Protein AF-A0A0X3P5T2-F1 (afdb_monomer_lite)

Sequence (132 aa):
MQNSRGKQSLQIEALWKSNVQKITLDGREIIEKPCTAADNFQRVVNSIDFSKFGSDSVEQEPRVLPESSTKLGDEMWSLLRDNVRNSLTEICALVDLLAVVKETKYLSIFRVDPKTPETPILTFLAGKKMVF

pLDDT: mean 72.62, std 17.58, range [36.12, 97.88]

Secondary structure (DSSP, 8-state):
------------PPPP-PPEEEE-TTSPEEEPPPPPHHHHHHHHHHH--GGGGS------------S-SS---HHHHHHHHHHHHHHHHHHHHHHHHHHHHHH-SS-------TTS----THHHHT------

Structure (mmCIF, N/CA/C/O backbone):
data_AF-A0A0X3P5T2-F1
#
_entry.id   AF-A0A0X3P5T2-F1
#
loop_
_atom_site.group_PDB
_atom_site.id
_atom_site.type_symbol
_atom_site.label_atom_id
_atom_site.label_alt_id
_atom_site.label_comp_id
_atom_site.label_asym_id
_atom_site.label_entity_id
_atom_site.label_seq_id
_atom_site.pdbx_PDB_ins_code
_atom_site.Cartn_x
_atom_site.Cartn_y
_atom_site.Cartn_z
_atom_site.occupancy
_atom_site.B_iso_or_equiv
_atom_site.auth_seq_id
_atom_site.auth_comp_id
_atom_site.auth_asym_id
_atom_site.auth_atom_id
_atom_site.pdbx_PDB_model_num
ATOM 1 N N . MET A 1 1 ? -32.339 43.174 -3.792 1.00 39.00 1 MET A N 1
ATOM 2 C CA . MET A 1 1 ? -32.015 42.226 -4.881 1.00 39.00 1 MET A CA 1
ATOM 3 C C . MET A 1 1 ? -30.545 41.850 -4.749 1.00 39.00 1 MET A C 1
ATOM 5 O O . MET A 1 1 ? -29.686 42.649 -5.095 1.00 39.00 1 MET A O 1
ATOM 9 N N . GLN A 1 2 ? -30.248 40.713 -4.112 1.00 44.41 2 GLN A N 1
ATOM 10 C CA . GLN A 1 2 ? -28.874 40.240 -3.912 1.00 44.41 2 GLN A CA 1
ATOM 11 C C . GLN A 1 2 ? -28.392 39.561 -5.195 1.00 44.41 2 GLN A C 1
ATOM 13 O O . GLN A 1 2 ? -28.999 38.600 -5.656 1.00 44.41 2 GLN A O 1
ATOM 18 N N . ASN A 1 3 ? -27.324 40.093 -5.784 1.00 46.34 3 ASN A N 1
ATOM 19 C CA . ASN A 1 3 ? -26.721 39.546 -6.990 1.00 46.34 3 ASN A CA 1
ATOM 20 C C . ASN A 1 3 ? -25.788 38.389 -6.591 1.00 46.34 3 ASN A C 1
ATOM 22 O O . ASN A 1 3 ? -24.681 38.611 -6.092 1.00 46.34 3 ASN A O 1
ATOM 26 N N . SER A 1 4 ? -26.257 37.151 -6.747 1.00 53.66 4 SER A N 1
ATOM 27 C CA . SER A 1 4 ? -25.473 35.939 -6.514 1.00 53.66 4 SER A CA 1
ATOM 28 C C . SER A 1 4 ? -24.454 35.762 -7.641 1.00 53.66 4 SER A C 1
ATOM 30 O O . SER A 1 4 ? -24.731 35.117 -8.652 1.00 53.66 4 SER A O 1
ATOM 32 N N . ARG A 1 5 ? -23.257 36.336 -7.479 1.00 60.44 5 ARG A N 1
ATOM 33 C CA . ARG A 1 5 ? -22.108 36.010 -8.334 1.00 60.44 5 ARG A CA 1
ATOM 34 C C . ARG A 1 5 ? -21.697 34.562 -8.066 1.00 60.44 5 ARG A C 1
ATOM 36 O O . ARG A 1 5 ? -20.962 34.282 -7.120 1.00 60.44 5 ARG A O 1
ATOM 43 N N . GLY A 1 6 ? -22.229 33.645 -8.872 1.00 58.81 6 GLY A N 1
ATOM 44 C CA . GLY A 1 6 ? -21.813 32.248 -8.903 1.00 58.81 6 GLY A CA 1
ATOM 45 C C . GLY A 1 6 ? -20.313 32.163 -9.177 1.00 58.81 6 GLY A C 1
ATOM 46 O O . GLY A 1 6 ? -19.802 32.809 -10.090 1.00 58.81 6 GLY A O 1
ATOM 47 N N . LYS A 1 7 ? -19.596 31.402 -8.349 1.00 64.81 7 LYS A N 1
ATOM 48 C CA . LYS A 1 7 ? -18.173 31.121 -8.548 1.00 64.81 7 LYS A CA 1
ATOM 49 C C . LYS A 1 7 ? -18.040 30.250 -9.799 1.00 64.81 7 LYS A C 1
ATOM 51 O O . LYS A 1 7 ? -18.439 29.091 -9.772 1.00 64.81 7 LYS A O 1
ATOM 56 N N . GLN A 1 8 ? -17.524 30.809 -10.889 1.00 68.06 8 GLN A N 1
ATOM 57 C CA . GLN A 1 8 ? -17.194 30.043 -12.089 1.00 68.06 8 GLN A CA 1
ATOM 58 C C . GLN A 1 8 ? -15.883 29.291 -11.839 1.00 68.06 8 GLN A C 1
ATOM 60 O O . GLN A 1 8 ? -14.857 29.904 -11.548 1.00 68.06 8 GLN A O 1
ATOM 65 N N . SER A 1 9 ? -15.920 27.961 -11.905 1.00 67.69 9 SER A N 1
ATOM 66 C CA . SER A 1 9 ? -14.720 27.128 -11.849 1.00 67.69 9 SER A CA 1
ATOM 67 C C . SER A 1 9 ? -14.003 27.190 -13.196 1.00 67.69 9 SER A C 1
ATOM 69 O O . SER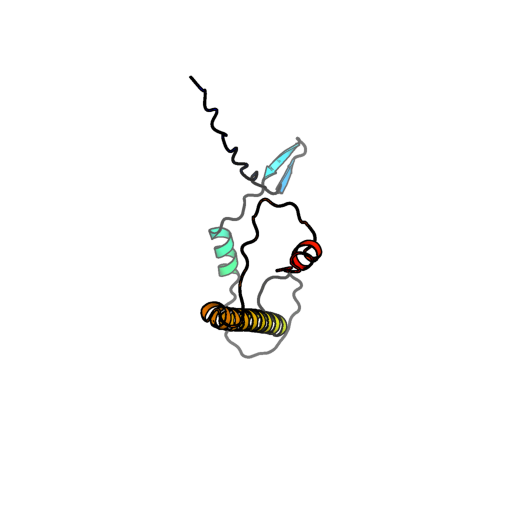 A 1 9 ? -14.537 26.717 -14.199 1.00 67.69 9 SER A O 1
ATOM 71 N N . LEU A 1 10 ? -12.801 27.762 -13.220 1.00 64.31 10 LEU A N 1
ATOM 72 C CA . LEU A 1 10 ? -11.908 27.696 -14.373 1.00 64.31 10 LEU A CA 1
ATOM 73 C C . LEU A 1 10 ? -11.322 26.283 -14.446 1.00 64.31 10 LEU A C 1
ATOM 75 O O . LEU A 1 10 ? -10.586 25.867 -13.552 1.00 64.31 10 LEU A O 1
ATOM 79 N N . GLN A 1 11 ? -11.677 25.534 -15.488 1.00 64.88 11 GLN A N 1
ATOM 80 C CA . GLN A 1 11 ? -11.040 24.254 -15.776 1.00 64.88 11 GLN A CA 1
ATOM 81 C C . GLN A 1 11 ? -9.659 24.532 -16.370 1.00 64.88 11 GLN A C 1
ATOM 83 O O . GLN A 1 11 ? -9.547 25.090 -17.457 1.00 64.88 11 GLN A O 1
ATOM 88 N N . ILE A 1 12 ? -8.607 24.180 -15.633 1.00 66.75 12 ILE A N 1
ATOM 89 C CA . ILE A 1 12 ? -7.240 24.201 -16.152 1.00 66.75 12 ILE A CA 1
ATOM 90 C C . ILE A 1 12 ? -7.062 22.894 -16.922 1.00 66.75 12 ILE A C 1
ATOM 92 O O . ILE A 1 12 ? -6.801 21.848 -16.330 1.00 66.75 12 ILE A O 1
ATOM 96 N N . GLU A 1 13 ? -7.264 22.935 -18.235 1.00 66.56 13 GLU A N 1
ATOM 97 C CA . GLU A 1 13 ? -6.838 21.841 -19.101 1.00 66.56 13 GLU A CA 1
ATOM 98 C C . GLU A 1 13 ? -5.305 21.808 -19.147 1.00 66.56 13 GLU A C 1
ATOM 100 O O . GLU A 1 13 ? -4.636 22.838 -19.260 1.00 66.56 13 GLU A O 1
ATOM 105 N N . ALA A 1 14 ? -4.723 20.621 -18.983 1.00 63.47 14 ALA A N 1
ATOM 106 C CA . ALA A 1 14 ? -3.286 20.462 -19.121 1.00 63.47 14 ALA A CA 1
ATOM 107 C C . ALA A 1 14 ? -2.903 20.734 -20.582 1.00 63.47 14 ALA A C 1
ATOM 109 O O . ALA A 1 14 ? -3.413 20.078 -21.490 1.00 63.47 14 ALA A O 1
ATOM 110 N N . LEU A 1 15 ? -1.994 21.687 -20.805 1.00 61.72 15 LEU A N 1
ATOM 111 C CA . LEU A 1 15 ? -1.436 21.963 -22.128 1.00 61.72 15 LEU A CA 1
ATOM 112 C C . LEU A 1 15 ? -0.869 20.667 -22.725 1.00 61.72 15 LEU A C 1
ATOM 114 O O . LEU A 1 15 ? -0.068 19.978 -22.085 1.00 61.72 15 LEU A O 1
ATOM 118 N N . TRP A 1 16 ? -1.296 20.335 -23.945 1.00 57.88 16 TRP A N 1
ATOM 119 C CA . TRP A 1 16 ? -0.797 19.181 -24.686 1.00 57.88 16 TRP A CA 1
ATOM 120 C C . TRP A 1 16 ? 0.728 19.308 -24.860 1.00 57.88 16 TRP A C 1
ATOM 122 O O . TRP A 1 16 ? 1.230 20.272 -25.435 1.00 57.88 16 TRP A O 1
ATOM 132 N N . LYS A 1 17 ? 1.493 18.365 -24.299 1.00 67.44 17 LYS A N 1
ATOM 133 C CA . LYS A 1 17 ? 2.958 18.354 -24.413 1.00 67.44 17 LYS A CA 1
ATOM 134 C C . LYS A 1 17 ? 3.347 17.544 -25.642 1.00 67.44 17 LYS A C 1
ATOM 136 O O . LYS A 1 17 ? 3.311 16.317 -25.597 1.00 67.44 17 LYS A O 1
ATOM 141 N N . SER A 1 18 ? 3.713 18.215 -26.726 1.00 70.62 18 SER A N 1
ATOM 142 C CA . SER A 1 18 ? 4.318 17.567 -27.890 1.00 70.62 18 SER A CA 1
ATOM 143 C C . SER A 1 18 ? 5.834 17.662 -27.860 1.00 70.62 18 SER A C 1
ATOM 145 O O . SER A 1 18 ? 6.378 18.698 -27.485 1.00 70.62 18 SER A O 1
ATOM 147 N N . ASN A 1 19 ? 6.513 16.595 -28.278 1.00 76.44 19 ASN A N 1
ATOM 148 C CA . ASN A 1 19 ? 7.966 16.587 -28.390 1.00 76.44 19 ASN A CA 1
ATOM 149 C C . ASN A 1 19 ? 8.396 17.225 -29.722 1.00 76.44 19 ASN A C 1
ATOM 151 O O . ASN A 1 19 ? 7.758 17.005 -30.756 1.00 76.44 19 ASN A O 1
ATOM 155 N N . VAL A 1 20 ? 9.448 18.044 -29.705 1.00 80.19 20 VAL A N 1
ATOM 156 C CA . VAL A 1 20 ? 9.965 18.701 -30.914 1.00 80.19 20 VAL A CA 1
ATOM 157 C C . VAL A 1 20 ? 10.951 17.752 -31.583 1.00 80.19 20 VAL A C 1
ATOM 159 O O . VAL A 1 20 ? 11.983 17.418 -31.008 1.00 80.19 20 VAL A O 1
ATOM 162 N N . GLN A 1 21 ? 10.650 17.326 -32.811 1.00 80.12 21 GLN A N 1
ATOM 163 C CA . GLN A 1 21 ? 11.504 16.406 -33.563 1.00 80.12 21 GLN A CA 1
ATOM 164 C C . GLN A 1 21 ? 12.732 17.119 -34.133 1.00 80.12 21 GLN A C 1
ATOM 166 O O . GLN A 1 21 ? 13.835 16.574 -34.144 1.00 80.12 21 GLN A O 1
ATOM 171 N N . LYS A 1 22 ? 12.538 18.333 -34.660 1.00 85.12 22 LYS A N 1
ATOM 172 C CA . LYS A 1 22 ? 13.612 19.119 -35.272 1.00 85.12 22 LYS A CA 1
ATOM 173 C C . LYS A 1 22 ? 13.288 20.606 -35.265 1.00 85.12 22 LYS A C 1
ATOM 175 O O . LYS A 1 22 ? 12.151 20.996 -35.509 1.00 85.12 22 LYS A O 1
ATOM 180 N N . ILE A 1 23 ? 14.319 21.427 -35.087 1.00 86.38 23 ILE A N 1
ATOM 181 C CA . ILE A 1 23 ? 14.263 22.876 -35.299 1.00 86.38 23 ILE A CA 1
ATOM 182 C C . ILE A 1 23 ? 15.036 23.197 -36.582 1.00 86.38 23 ILE A C 1
ATOM 184 O O . ILE A 1 23 ? 16.174 22.759 -36.764 1.00 86.38 23 ILE A O 1
ATOM 188 N N . THR A 1 24 ? 14.393 23.904 -37.508 1.00 90.12 24 THR A N 1
ATOM 189 C CA . THR A 1 24 ? 15.013 24.347 -38.768 1.00 90.12 24 THR A CA 1
ATOM 190 C C . THR A 1 24 ? 15.866 25.594 -38.515 1.00 90.12 24 THR A C 1
ATOM 192 O O . THR A 1 24 ? 15.602 26.329 -37.570 1.00 90.12 24 THR A O 1
ATOM 195 N N . LEU A 1 25 ? 16.867 25.867 -39.360 1.00 86.00 25 LEU A N 1
ATOM 196 C CA . LEU A 1 25 ? 17.734 27.054 -39.237 1.00 86.00 25 LEU A CA 1
ATOM 197 C C . LEU A 1 25 ? 16.954 28.383 -39.264 1.00 86.00 25 LEU A C 1
ATOM 199 O O . LEU A 1 25 ? 17.404 29.366 -38.689 1.00 86.00 25 LEU A O 1
ATOM 203 N N . ASP A 1 26 ? 15.755 28.379 -39.851 1.00 89.69 26 ASP A N 1
ATOM 204 C CA . ASP A 1 26 ? 14.819 29.510 -39.870 1.00 89.69 26 ASP A CA 1
ATOM 205 C C . ASP A 1 26 ? 13.977 29.640 -38.581 1.00 89.69 26 ASP A C 1
ATOM 207 O O . ASP A 1 26 ? 13.027 30.419 -38.527 1.00 89.69 26 ASP A O 1
ATOM 211 N N . GLY A 1 27 ? 14.255 28.829 -37.556 1.00 84.50 27 GLY A N 1
ATOM 212 C CA . GLY A 1 27 ? 13.555 28.838 -36.268 1.00 84.50 27 GLY A CA 1
ATOM 213 C C . GLY A 1 27 ? 12.197 28.128 -36.254 1.00 84.50 27 GLY A C 1
ATOM 214 O O . GLY A 1 27 ? 11.505 28.164 -35.243 1.00 84.50 27 GLY A O 1
ATOM 215 N N . ARG A 1 28 ? 11.790 27.464 -37.346 1.00 85.62 28 ARG A N 1
ATOM 216 C CA . ARG A 1 28 ? 10.546 26.673 -37.374 1.00 85.62 28 ARG A CA 1
ATOM 217 C C . ARG A 1 28 ? 10.722 25.318 -36.693 1.00 85.62 28 ARG A C 1
ATOM 219 O O . ARG A 1 28 ? 11.587 24.531 -37.092 1.00 85.62 28 ARG A O 1
ATOM 226 N N . GLU A 1 29 ? 9.849 25.040 -35.731 1.00 87.31 29 GLU A N 1
ATOM 227 C CA . GLU A 1 29 ? 9.761 23.767 -35.017 1.00 87.31 29 GLU A CA 1
ATOM 228 C C . GLU A 1 29 ? 8.903 22.762 -35.798 1.00 87.31 29 GLU A C 1
ATOM 230 O O . GLU A 1 29 ? 7.770 23.049 -36.188 1.00 87.31 29 GLU A O 1
ATOM 235 N N . ILE A 1 30 ? 9.449 21.570 -36.031 1.00 83.94 30 ILE A N 1
ATOM 236 C CA . ILE A 1 30 ? 8.731 20.421 -36.583 1.00 83.94 30 ILE A CA 1
ATOM 237 C C . ILE A 1 30 ? 8.423 19.488 -35.418 1.00 83.94 30 ILE A C 1
ATOM 239 O O . ILE A 1 30 ? 9.328 18.962 -34.764 1.00 83.94 30 ILE A O 1
ATOM 243 N N . ILE A 1 31 ? 7.133 19.312 -35.154 1.00 85.62 31 ILE A N 1
ATOM 244 C CA . ILE A 1 31 ? 6.622 18.546 -34.020 1.00 85.62 31 ILE A CA 1
ATOM 245 C C . ILE A 1 31 ? 6.602 17.056 -34.374 1.00 85.62 31 ILE A C 1
ATOM 247 O O . ILE A 1 31 ? 6.137 16.676 -35.450 1.00 85.62 31 ILE A O 1
ATOM 251 N N . GLU A 1 32 ? 7.085 16.210 -33.463 1.00 81.19 32 GLU A N 1
ATOM 252 C CA . GLU A 1 32 ? 6.987 14.761 -3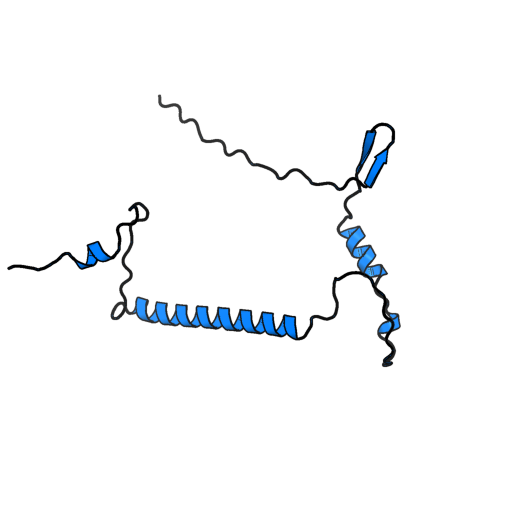3.612 1.00 81.19 32 GLU A CA 1
ATOM 253 C C . GLU A 1 32 ? 5.514 14.343 -33.556 1.00 81.19 32 GLU A C 1
ATOM 255 O O . GLU A 1 32 ? 4.798 14.652 -32.598 1.00 81.19 32 GLU A O 1
ATOM 260 N N . LYS A 1 33 ? 5.042 13.631 -34.585 1.00 78.06 33 LYS A N 1
ATOM 261 C CA . LYS A 1 33 ? 3.686 13.083 -34.564 1.00 78.06 33 LYS A CA 1
ATOM 262 C C . LYS A 1 33 ? 3.598 12.073 -33.412 1.00 78.06 33 LYS A C 1
ATOM 264 O O . LYS A 1 33 ? 4.337 11.087 -33.438 1.00 78.06 33 LYS A O 1
ATOM 269 N N . PRO A 1 34 ? 2.688 12.257 -32.438 1.00 72.75 34 PRO A N 1
ATOM 270 C CA . PRO A 1 34 ? 2.518 11.281 -31.376 1.00 72.75 34 PRO A CA 1
ATOM 271 C C . PRO A 1 34 ? 2.118 9.942 -31.995 1.00 72.75 34 PRO A C 1
ATOM 273 O O . PRO A 1 34 ? 1.215 9.870 -32.834 1.00 72.75 34 PRO A O 1
ATOM 276 N N . CYS A 1 35 ? 2.826 8.887 -31.602 1.00 71.25 35 CYS A N 1
ATOM 277 C CA . CYS A 1 35 ? 2.549 7.538 -32.068 1.00 71.25 35 CYS A CA 1
ATOM 278 C C . CYS A 1 35 ? 1.110 7.171 -31.690 1.00 71.25 35 CYS A C 1
ATOM 280 O O . CYS A 1 35 ? 0.730 7.260 -30.52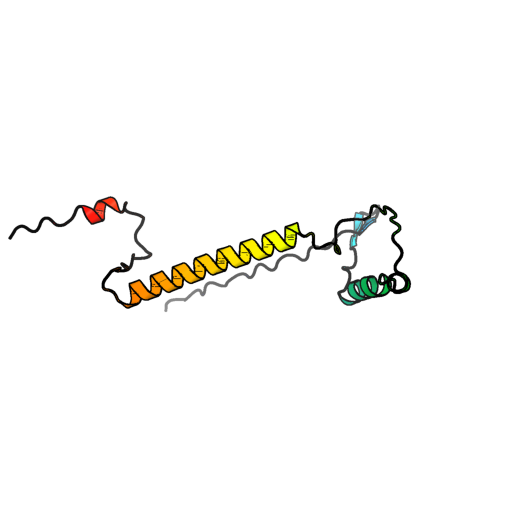0 1.00 71.25 35 CYS A O 1
ATOM 282 N N . THR A 1 36 ? 0.290 6.801 -32.675 1.00 84.50 36 THR A N 1
ATOM 283 C CA . THR A 1 36 ? -1.088 6.404 -32.380 1.00 84.50 36 THR A CA 1
ATOM 284 C C . THR A 1 36 ? -1.100 5.047 -31.676 1.00 84.50 36 THR A C 1
ATOM 286 O O . THR A 1 36 ? -0.157 4.261 -31.787 1.00 84.50 36 THR A O 1
ATOM 289 N N . ALA A 1 37 ? -2.183 4.727 -30.962 1.00 85.19 37 ALA A N 1
ATOM 290 C CA . ALA A 1 37 ? -2.328 3.407 -30.343 1.00 85.19 37 ALA A CA 1
ATOM 291 C C . ALA A 1 37 ? -2.208 2.268 -31.378 1.00 85.19 37 ALA A C 1
ATOM 293 O O . ALA A 1 37 ? -1.624 1.228 -31.079 1.00 85.19 37 ALA A O 1
ATOM 294 N N . ALA A 1 38 ? -2.692 2.496 -32.605 1.00 88.81 38 ALA A N 1
ATOM 295 C CA . ALA A 1 38 ? -2.565 1.567 -33.724 1.00 88.81 38 ALA A CA 1
ATOM 296 C C . ALA A 1 38 ? -1.108 1.405 -34.186 1.00 88.81 38 ALA A C 1
ATOM 298 O O . ALA A 1 38 ? -0.651 0.278 -34.350 1.00 88.81 38 ALA A O 1
ATOM 299 N N . ASP A 1 39 ? -0.354 2.502 -34.321 1.00 88.06 39 ASP A N 1
ATOM 300 C CA . ASP A 1 39 ? 1.076 2.449 -34.660 1.00 88.06 39 ASP A CA 1
ATOM 301 C C . ASP A 1 39 ? 1.872 1.701 -33.578 1.00 88.06 39 ASP A C 1
ATOM 303 O O . ASP A 1 39 ? 2.758 0.898 -33.878 1.00 88.06 39 ASP A O 1
ATOM 307 N N . ASN A 1 40 ? 1.532 1.919 -32.303 1.00 85.94 40 ASN A N 1
ATOM 308 C CA . ASN A 1 40 ? 2.160 1.209 -31.197 1.00 85.94 40 ASN A CA 1
ATOM 309 C C . ASN A 1 40 ? 1.852 -0.293 -31.237 1.00 85.94 40 ASN A C 1
ATOM 311 O O . ASN A 1 40 ? 2.762 -1.112 -31.133 1.00 85.94 40 ASN A O 1
ATOM 315 N N . PHE A 1 41 ? 0.586 -0.652 -31.449 1.00 90.31 41 PHE A N 1
ATOM 316 C CA . PHE A 1 41 ? 0.164 -2.042 -31.588 1.00 90.31 41 PHE A CA 1
ATOM 317 C C . PHE A 1 41 ? 0.845 -2.729 -32.778 1.00 90.31 41 PHE A C 1
ATOM 319 O O . PHE A 1 41 ? 1.364 -3.832 -32.631 1.00 90.31 41 PHE A O 1
ATOM 326 N N . GLN A 1 42 ? 0.926 -2.058 -33.929 1.00 91.25 42 GLN A N 1
ATOM 327 C CA . GLN A 1 42 ? 1.590 -2.590 -35.117 1.00 91.25 42 GLN A CA 1
ATOM 328 C C . GLN A 1 42 ? 3.079 -2.856 -34.866 1.00 91.25 42 GLN A C 1
ATOM 330 O O . GLN A 1 42 ? 3.590 -3.893 -35.286 1.00 91.25 42 GLN A O 1
ATOM 335 N N . ARG A 1 43 ? 3.774 -1.960 -34.147 1.00 87.69 43 ARG A N 1
ATOM 336 C CA . ARG A 1 43 ? 5.169 -2.187 -33.729 1.00 87.69 43 ARG A CA 1
ATOM 337 C C . ARG A 1 43 ? 5.302 -3.434 -32.861 1.00 87.69 43 ARG A C 1
ATOM 339 O O . ARG A 1 43 ? 6.191 -4.239 -33.115 1.00 87.69 43 ARG A O 1
ATOM 346 N N . VAL A 1 44 ? 4.415 -3.609 -31.878 1.00 89.19 44 VAL A N 1
ATOM 347 C CA . VAL A 1 44 ? 4.435 -4.778 -30.985 1.00 89.19 44 VAL A CA 1
ATOM 348 C C . VAL A 1 44 ? 4.190 -6.058 -31.775 1.00 89.19 44 VAL A C 1
ATOM 350 O O . VAL A 1 44 ? 5.009 -6.963 -31.695 1.00 89.19 44 VAL A O 1
ATOM 353 N N . VAL A 1 45 ? 3.137 -6.122 -32.593 1.00 91.06 45 VAL A N 1
ATOM 354 C CA . VAL A 1 45 ? 2.815 -7.312 -33.401 1.00 91.06 45 VAL A CA 1
ATOM 355 C C . VAL A 1 45 ? 3.965 -7.682 -34.334 1.00 91.06 45 VAL A C 1
ATOM 357 O O . VAL A 1 45 ? 4.363 -8.842 -34.383 1.00 91.06 45 VAL A O 1
ATOM 360 N N . ASN A 1 46 ? 4.552 -6.698 -35.017 1.00 90.81 46 ASN A N 1
ATOM 361 C CA . ASN A 1 46 ? 5.672 -6.934 -35.930 1.00 90.81 46 ASN A CA 1
ATOM 362 C C . ASN A 1 46 ? 6.962 -7.355 -35.208 1.00 90.81 46 ASN A C 1
ATOM 364 O O . ASN A 1 46 ? 7.850 -7.924 -35.837 1.00 90.81 46 ASN A O 1
ATOM 368 N N . SER A 1 47 ? 7.087 -7.064 -33.910 1.00 88.56 47 SER A N 1
ATOM 369 C CA . SER A 1 47 ? 8.227 -7.489 -33.090 1.00 88.56 47 SER A CA 1
ATOM 370 C C . SER A 1 47 ? 8.112 -8.925 -32.567 1.00 88.56 47 SER A C 1
ATOM 372 O O . SER A 1 47 ? 9.090 -9.451 -32.033 1.00 88.56 47 SER A O 1
ATOM 374 N N . ILE A 1 48 ? 6.946 -9.570 -32.708 1.00 89.00 48 ILE A N 1
ATOM 375 C CA . ILE A 1 48 ? 6.747 -10.945 -32.246 1.00 89.00 48 ILE A CA 1
ATOM 376 C C . ILE A 1 48 ? 7.442 -11.895 -33.219 1.00 89.00 48 ILE A C 1
ATOM 378 O O . ILE A 1 48 ? 6.969 -12.166 -34.321 1.00 89.00 48 ILE A O 1
ATOM 382 N N . ASP A 1 49 ? 8.575 -12.422 -32.777 1.00 84.38 49 ASP A N 1
ATOM 383 C CA . ASP A 1 49 ? 9.302 -13.464 -33.481 1.00 84.38 49 ASP A CA 1
ATOM 384 C C . ASP A 1 49 ? 8.783 -14.845 -33.059 1.00 84.38 49 ASP A C 1
ATOM 386 O O . ASP A 1 49 ? 9.162 -15.389 -32.018 1.00 84.38 49 ASP A O 1
ATOM 390 N N . PHE A 1 50 ? 7.900 -15.420 -33.878 1.00 81.44 50 PHE A N 1
ATOM 391 C CA . PHE A 1 50 ? 7.324 -16.740 -33.618 1.00 81.44 50 PHE A CA 1
ATOM 392 C C . PHE A 1 50 ? 8.319 -17.895 -33.816 1.00 81.44 50 PHE A C 1
ATOM 394 O O . PHE A 1 50 ? 8.042 -19.012 -33.379 1.00 81.44 50 PHE A O 1
ATOM 401 N N . SER A 1 51 ? 9.489 -17.645 -34.419 1.00 78.81 51 SER A N 1
ATOM 402 C CA . SER A 1 51 ? 10.513 -18.680 -34.613 1.00 78.81 51 SER A CA 1
ATOM 403 C C . SER A 1 51 ? 11.165 -19.127 -33.297 1.00 78.81 51 SER A C 1
ATOM 405 O O . SER A 1 51 ? 11.652 -20.249 -33.200 1.00 78.81 51 SER A O 1
ATOM 407 N N . LYS A 1 52 ? 11.091 -18.299 -32.244 1.00 65.00 52 LYS A N 1
ATOM 408 C CA . LYS A 1 52 ? 11.644 -18.590 -30.908 1.00 65.00 52 LYS A CA 1
ATOM 409 C C . LYS A 1 52 ? 10.813 -19.557 -30.064 1.00 65.00 52 LYS A C 1
ATOM 411 O O . LYS A 1 52 ? 11.293 -20.021 -29.037 1.00 65.00 52 LYS A O 1
ATOM 416 N N . PHE A 1 53 ? 9.580 -19.859 -30.467 1.00 62.12 53 PHE A N 1
ATOM 417 C CA . PHE A 1 53 ? 8.701 -20.771 -29.722 1.00 62.12 53 PHE A CA 1
ATOM 418 C C . PHE A 1 53 ? 8.862 -22.238 -30.147 1.00 62.12 53 PHE A C 1
ATOM 420 O O . PHE A 1 53 ? 8.178 -23.108 -29.614 1.00 62.12 53 PHE A O 1
ATOM 427 N N . GLY A 1 54 ? 9.749 -22.515 -31.108 1.00 57.97 54 GLY A N 1
ATOM 428 C CA . GLY A 1 54 ? 9.903 -23.818 -31.747 1.00 57.97 54 GLY A CA 1
ATOM 429 C C . GLY A 1 54 ? 11.301 -24.422 -31.642 1.00 57.97 54 GLY A C 1
ATOM 430 O O . GLY A 1 54 ? 11.764 -24.975 -32.628 1.00 57.97 54 GLY A O 1
ATOM 431 N N . SER A 1 55 ? 11.980 -24.326 -30.498 1.00 47.38 55 SER A N 1
ATOM 432 C CA . SER A 1 55 ? 13.046 -25.270 -30.121 1.00 47.38 55 SER A CA 1
ATOM 433 C C . SER A 1 55 ? 13.479 -25.029 -28.677 1.00 47.38 55 SER A C 1
ATOM 435 O O . SER A 1 55 ? 13.986 -23.953 -28.358 1.00 47.38 55 SER A O 1
ATOM 437 N N . ASP A 1 56 ? 13.334 -26.044 -27.826 1.00 53.50 56 ASP A N 1
ATOM 438 C CA . ASP A 1 56 ? 14.086 -26.170 -26.576 1.00 53.50 56 ASP A CA 1
ATOM 439 C C . ASP A 1 56 ? 15.584 -26.140 -26.897 1.00 53.50 56 ASP A C 1
ATOM 441 O O . ASP A 1 56 ? 16.172 -27.161 -27.249 1.00 53.50 56 ASP A O 1
ATOM 445 N N . SER A 1 57 ? 16.218 -24.971 -26.852 1.00 44.03 57 SER A N 1
ATOM 446 C CA . SER A 1 57 ? 17.673 -24.837 -26.950 1.00 44.03 57 SER A CA 1
ATOM 447 C C . SER A 1 57 ? 18.109 -23.520 -26.321 1.00 44.03 57 SER A C 1
ATOM 449 O O . SER A 1 57 ? 17.941 -22.436 -26.874 1.00 44.03 57 SER A O 1
ATOM 451 N N . VAL A 1 58 ? 18.643 -23.663 -25.113 1.00 53.44 58 VAL A N 1
ATOM 452 C CA . VAL A 1 58 ? 19.479 -22.711 -24.386 1.00 53.44 58 VAL A CA 1
ATOM 453 C C . VAL A 1 58 ? 20.582 -22.203 -25.311 1.00 53.44 58 VAL A C 1
ATOM 455 O O . VAL A 1 58 ? 21.441 -22.990 -25.657 1.00 53.44 58 VAL A O 1
ATOM 458 N N . GLU A 1 59 ? 20.581 -20.926 -25.684 1.00 47.09 59 GLU A N 1
ATOM 459 C CA . GLU A 1 59 ? 21.797 -20.152 -25.967 1.00 47.09 59 GLU A CA 1
ATOM 460 C C . GLU A 1 59 ? 21.441 -18.656 -25.883 1.00 47.09 59 GLU A C 1
ATOM 462 O O . GLU A 1 59 ? 20.413 -18.178 -26.371 1.00 47.09 59 GLU A O 1
ATOM 467 N N . GLN A 1 60 ? 22.283 -17.935 -25.161 1.00 50.91 60 GLN A N 1
ATOM 468 C CA . GLN A 1 60 ? 22.137 -16.560 -24.712 1.00 50.91 60 GLN A CA 1
ATOM 469 C C . GLN A 1 60 ? 22.868 -15.639 -25.700 1.00 50.91 60 GLN A C 1
ATOM 471 O O . GLN A 1 60 ? 23.993 -15.935 -26.074 1.00 50.91 60 GLN A O 1
ATOM 476 N N . GLU A 1 61 ? 22.292 -14.494 -26.071 1.00 39.41 61 GLU A N 1
ATOM 477 C CA . GLU A 1 61 ? 23.044 -13.408 -26.723 1.00 39.41 61 GLU A CA 1
ATOM 478 C C . GLU A 1 61 ? 22.651 -12.060 -26.086 1.00 39.41 61 GLU A C 1
ATOM 480 O O . GLU A 1 61 ? 21.451 -11.780 -25.940 1.00 39.41 61 GLU A O 1
ATOM 485 N N . PRO A 1 62 ? 23.617 -11.220 -25.658 1.00 49.50 62 PRO A N 1
ATOM 486 C CA . PRO A 1 62 ? 23.351 -10.015 -24.888 1.00 49.50 62 PRO A CA 1
ATOM 487 C C . PRO A 1 62 ? 23.108 -8.831 -25.829 1.00 49.50 62 PRO A C 1
ATOM 489 O O . PRO A 1 62 ? 24.029 -8.122 -26.229 1.00 49.50 62 PRO A O 1
ATOM 492 N N . ARG A 1 63 ? 21.843 -8.565 -26.166 1.00 43.34 63 ARG A N 1
ATOM 493 C CA . ARG A 1 63 ? 21.471 -7.296 -26.806 1.00 43.34 63 ARG A CA 1
ATOM 494 C C . ARG A 1 63 ? 21.089 -6.266 -25.752 1.00 43.34 63 ARG A C 1
ATOM 496 O O . ARG A 1 63 ? 20.047 -6.360 -25.113 1.00 43.34 63 ARG A O 1
ATOM 503 N N . VAL A 1 64 ? 21.957 -5.270 -25.614 1.00 51.47 64 VAL A N 1
ATOM 504 C CA . VAL A 1 64 ? 21.720 -4.009 -24.907 1.00 51.47 64 VAL A CA 1
ATOM 505 C C . VAL A 1 64 ? 20.653 -3.212 -25.678 1.00 51.47 64 VAL A C 1
ATOM 507 O O . VAL A 1 64 ? 20.958 -2.597 -26.694 1.00 51.47 64 VAL A O 1
ATOM 510 N N . LEU A 1 65 ? 19.393 -3.255 -25.233 1.00 42.91 65 LEU A N 1
ATOM 511 C CA . LEU A 1 65 ? 18.309 -2.321 -25.595 1.00 42.91 65 LEU A CA 1
ATOM 512 C C . LEU A 1 65 ? 17.279 -2.295 -24.437 1.00 42.91 65 LEU A C 1
ATOM 514 O O . LEU A 1 65 ? 17.231 -3.255 -23.666 1.00 42.91 65 LEU A O 1
ATOM 518 N N . PRO A 1 66 ? 16.543 -1.190 -24.215 1.00 43.75 66 PRO A N 1
ATOM 519 C CA . PRO A 1 66 ? 16.259 -0.660 -22.895 1.00 43.75 66 PRO A CA 1
ATOM 520 C C . PRO A 1 66 ? 15.062 -1.353 -22.239 1.00 43.75 66 PRO A C 1
ATOM 522 O O . PRO A 1 66 ? 14.067 -1.685 -22.881 1.00 43.75 66 PRO A O 1
ATOM 525 N N . GLU A 1 67 ? 15.191 -1.513 -20.928 1.00 50.12 67 GLU A N 1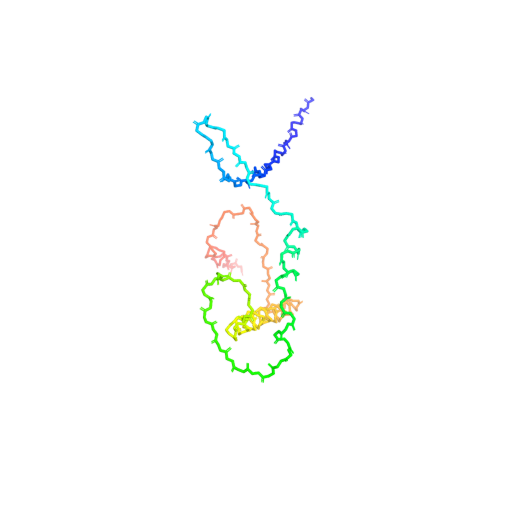
ATOM 526 C CA . GLU A 1 67 ? 14.162 -1.699 -19.905 1.00 50.12 67 GLU A CA 1
ATOM 527 C C . GLU A 1 67 ? 12.704 -1.536 -20.379 1.00 50.12 67 GLU A C 1
ATOM 529 O O . GLU A 1 67 ? 12.094 -0.482 -20.234 1.00 50.12 67 GLU A O 1
ATOM 534 N N . SER A 1 68 ? 12.099 -2.594 -20.918 1.00 53.88 68 SER A N 1
ATOM 535 C CA . SER A 1 68 ? 10.659 -2.830 -20.771 1.00 53.88 68 SER A CA 1
ATOM 536 C C . SER A 1 68 ? 10.287 -4.248 -21.198 1.00 53.88 68 SER A C 1
ATOM 538 O O . SER A 1 68 ? 10.275 -4.604 -22.370 1.00 53.88 68 SER A O 1
ATOM 540 N N . SER A 1 69 ? 9.893 -5.031 -20.194 1.00 59.12 69 SER A N 1
ATOM 541 C CA . SER A 1 69 ? 9.173 -6.305 -20.282 1.00 59.12 69 SER A CA 1
ATOM 542 C C . SER A 1 69 ? 9.953 -7.534 -20.773 1.00 59.12 69 SER A C 1
ATOM 544 O O . SER A 1 69 ? 10.399 -7.621 -21.912 1.00 59.12 69 SER A O 1
ATOM 546 N N . THR A 1 70 ? 10.076 -8.522 -19.877 1.00 55.25 70 THR A N 1
ATOM 547 C CA . THR A 1 70 ? 9.622 -9.930 -20.061 1.00 55.25 70 THR A CA 1
ATOM 548 C C . THR A 1 70 ? 10.220 -10.903 -19.038 1.00 55.25 70 THR A C 1
ATOM 550 O O . THR A 1 70 ? 9.901 -12.087 -19.059 1.00 55.25 70 THR A O 1
ATOM 553 N N . LYS A 1 71 ? 10.980 -10.426 -18.050 1.00 57.06 71 LYS A N 1
ATOM 554 C CA . LYS A 1 71 ? 11.202 -11.175 -16.807 1.00 57.06 71 LYS A CA 1
ATOM 555 C C . LYS A 1 71 ? 10.525 -10.409 -15.684 1.00 57.06 71 LYS A C 1
ATOM 557 O O . LYS A 1 71 ? 11.103 -9.486 -15.127 1.00 57.06 71 LYS A O 1
ATOM 562 N N . LEU A 1 72 ? 9.263 -10.737 -15.411 1.00 58.88 72 LEU A N 1
ATOM 563 C CA . LEU A 1 72 ? 8.636 -10.397 -14.133 1.00 58.88 72 LEU A CA 1
ATOM 564 C C . LEU A 1 72 ? 9.447 -11.166 -13.084 1.00 58.88 72 LEU A C 1
ATOM 566 O O . LEU A 1 72 ? 9.202 -12.349 -12.865 1.00 58.88 72 LEU A O 1
ATOM 570 N N . GLY A 1 73 ? 10.513 -10.541 -12.581 1.00 72.56 73 GLY A N 1
ATOM 571 C CA . GLY A 1 73 ? 11.453 -11.180 -11.671 1.00 72.56 73 GLY A CA 1
ATOM 572 C C . GLY A 1 73 ? 10.714 -11.697 -10.445 1.00 72.56 73 GLY A C 1
ATOM 573 O O . GLY A 1 73 ? 9.728 -11.093 -10.012 1.00 72.56 73 GLY A O 1
ATOM 574 N N . ASP A 1 74 ? 11.181 -12.807 -9.878 1.00 75.31 74 ASP A N 1
ATOM 575 C CA . ASP A 1 74 ? 10.605 -13.389 -8.659 1.00 75.31 74 ASP A CA 1
ATOM 576 C C . ASP A 1 74 ? 10.448 -12.352 -7.531 1.00 75.31 74 ASP A C 1
ATOM 578 O O . ASP A 1 74 ? 9.511 -12.437 -6.735 1.00 75.31 74 ASP A O 1
ATOM 582 N N . GLU A 1 75 ? 11.302 -11.323 -7.532 1.00 80.69 75 GLU A N 1
ATOM 583 C CA . GLU A 1 75 ? 11.264 -10.145 -6.661 1.00 80.69 75 GLU A CA 1
ATOM 584 C C . GLU A 1 75 ? 10.004 -9.269 -6.824 1.00 80.69 75 GLU A C 1
ATOM 586 O O . GLU A 1 75 ? 9.414 -8.815 -5.843 1.00 80.69 75 GLU A O 1
ATOM 591 N N . MET A 1 76 ? 9.524 -9.056 -8.051 1.00 84.44 76 MET A N 1
ATOM 592 C CA . MET A 1 76 ? 8.314 -8.271 -8.307 1.00 84.44 76 MET A CA 1
ATOM 593 C C . MET A 1 76 ? 7.075 -9.046 -7.846 1.00 84.44 76 MET A C 1
ATOM 595 O O . MET A 1 76 ? 6.149 -8.476 -7.266 1.00 84.44 76 MET A O 1
ATOM 599 N N . TRP A 1 77 ? 7.082 -10.368 -8.037 1.00 90.50 77 TRP A N 1
ATOM 600 C CA . TRP A 1 77 ? 6.036 -11.249 -7.526 1.00 90.50 77 TRP A CA 1
ATOM 601 C C . TRP A 1 77 ? 6.054 -11.369 -6.003 1.00 90.50 77 TRP A C 1
ATOM 603 O O . TRP A 1 77 ? 4.981 -11.464 -5.404 1.00 90.50 77 TRP A O 1
ATOM 613 N N . SER A 1 78 ? 7.224 -11.360 -5.355 1.00 89.31 78 SER A N 1
ATOM 614 C CA . SER A 1 78 ? 7.286 -11.304 -3.892 1.00 89.31 78 SER A CA 1
ATOM 615 C C . SER A 1 78 ? 6.741 -9.983 -3.369 1.00 89.31 78 SER A C 1
ATOM 617 O O . SER A 1 78 ? 5.857 -10.017 -2.522 1.00 89.31 78 SER A O 1
ATOM 619 N N . LEU A 1 79 ? 7.141 -8.847 -3.949 1.00 93.00 79 LEU A N 1
ATOM 620 C CA . LEU A 1 79 ? 6.635 -7.529 -3.551 1.00 93.00 79 LEU A CA 1
ATOM 621 C C . LEU A 1 79 ? 5.114 -7.418 -3.702 1.00 93.00 79 LEU A C 1
ATOM 623 O O . LEU A 1 79 ? 4.437 -6.932 -2.798 1.00 93.00 79 LEU A O 1
ATOM 627 N N . LEU A 1 80 ? 4.554 -7.911 -4.812 1.00 95.12 80 LEU A N 1
ATOM 628 C CA . LEU A 1 80 ? 3.105 -7.932 -5.007 1.00 95.12 80 LEU A CA 1
ATOM 629 C C . LEU A 1 80 ? 2.406 -8.817 -3.965 1.00 95.12 80 LEU A C 1
ATOM 631 O O . LEU A 1 80 ? 1.405 -8.399 -3.384 1.00 95.12 80 LEU A O 1
ATOM 635 N N . ARG A 1 81 ? 2.925 -10.027 -3.709 1.00 95.62 81 ARG A N 1
ATOM 636 C CA . ARG A 1 81 ? 2.367 -10.933 -2.690 1.00 95.62 81 ARG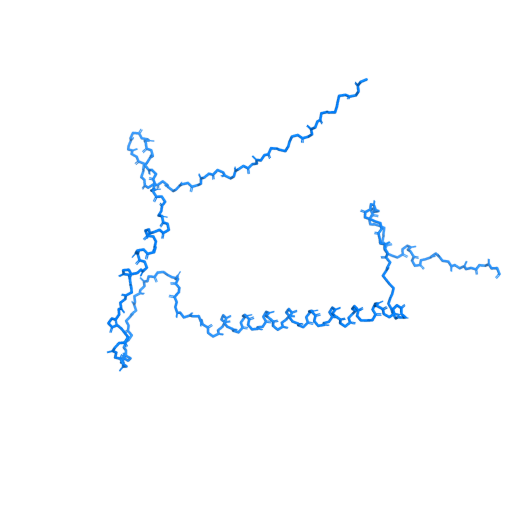 A CA 1
ATOM 637 C C . ARG A 1 81 ? 2.416 -10.317 -1.300 1.00 95.62 81 ARG A C 1
ATOM 639 O O . ARG A 1 81 ? 1.445 -10.445 -0.560 1.00 95.62 81 ARG A O 1
ATOM 646 N N . ASP A 1 82 ? 3.514 -9.661 -0.957 1.00 95.94 82 ASP A N 1
ATOM 647 C CA . ASP A 1 82 ? 3.697 -9.047 0.353 1.00 95.94 82 ASP A CA 1
ATOM 648 C C . ASP A 1 82 ? 2.775 -7.840 0.515 1.00 95.94 82 ASP A C 1
ATOM 650 O O . ASP A 1 82 ? 2.088 -7.736 1.527 1.00 95.94 82 ASP A O 1
ATOM 654 N N . ASN A 1 83 ? 2.632 -7.001 -0.515 1.00 96.62 83 ASN A N 1
ATOM 655 C CA . ASN A 1 83 ? 1.676 -5.895 -0.491 1.00 96.62 83 ASN A CA 1
ATOM 656 C C . ASN A 1 83 ? 0.229 -6.390 -0.328 1.00 96.62 83 ASN A C 1
ATOM 658 O O . ASN A 1 83 ? -0.503 -5.890 0.520 1.00 96.62 83 ASN A O 1
ATOM 662 N N . VAL A 1 84 ? -0.172 -7.419 -1.084 1.00 97.44 84 VAL A N 1
ATOM 663 C CA . VAL A 1 84 ? -1.516 -8.012 -0.966 1.00 97.44 84 VAL A CA 1
ATOM 664 C C . VAL A 1 84 ? -1.741 -8.612 0.424 1.00 97.44 84 VAL A C 1
ATOM 666 O O . VAL A 1 84 ? -2.810 -8.418 1.000 1.00 97.44 84 VAL A O 1
ATOM 669 N N . ARG A 1 85 ? -0.750 -9.311 0.993 1.00 97.31 85 ARG A N 1
ATOM 670 C CA . ARG A 1 85 ? -0.838 -9.860 2.357 1.00 97.31 85 ARG A CA 1
ATOM 671 C C . ARG A 1 85 ? -0.933 -8.767 3.415 1.00 97.31 85 ARG A C 1
ATOM 673 O O . ARG A 1 85 ? -1.738 -8.903 4.336 1.00 97.31 85 ARG A O 1
ATOM 680 N N . ASN A 1 86 ? -0.159 -7.696 3.275 1.00 97.19 86 ASN A N 1
ATOM 681 C CA . ASN A 1 86 ? -0.190 -6.565 4.197 1.00 97.19 86 ASN A CA 1
ATOM 682 C C . ASN A 1 86 ? -1.564 -5.888 4.163 1.00 97.19 86 ASN A C 1
ATOM 684 O O . ASN A 1 86 ? -2.217 -5.793 5.199 1.00 97.19 86 ASN A O 1
ATOM 688 N N . SER A 1 87 ? -2.065 -5.539 2.973 1.00 97.75 87 SER A N 1
ATOM 689 C CA . SER A 1 87 ? -3.401 -4.948 2.826 1.00 97.75 87 SER A CA 1
ATOM 690 C C . SER A 1 87 ? -4.509 -5.870 3.336 1.00 97.75 87 SER A C 1
ATOM 692 O O . SER A 1 87 ? -5.438 -5.410 3.994 1.00 97.75 87 SER A O 1
ATOM 694 N N . LEU A 1 88 ? -4.420 -7.180 3.081 1.00 97.62 88 LEU A N 1
ATOM 695 C CA . LEU A 1 88 ? -5.386 -8.144 3.611 1.00 97.62 88 LEU A CA 1
ATOM 696 C C . LEU A 1 88 ? -5.373 -8.166 5.144 1.00 97.62 88 LEU A C 1
ATOM 698 O O . LEU A 1 88 ? -6.435 -8.171 5.759 1.00 97.62 88 LEU A O 1
ATOM 702 N N . THR A 1 89 ? -4.187 -8.138 5.754 1.00 97.88 89 THR A N 1
ATOM 703 C CA . THR A 1 89 ? -4.034 -8.116 7.215 1.00 97.88 89 THR A CA 1
ATOM 704 C C . THR A 1 89 ? -4.653 -6.856 7.817 1.00 97.88 89 THR A C 1
ATOM 706 O O . THR A 1 89 ? -5.383 -6.942 8.802 1.00 97.88 89 THR A O 1
ATOM 709 N N . GLU A 1 90 ? -4.427 -5.695 7.197 1.00 97.75 90 GLU A N 1
ATOM 710 C CA . GLU A 1 90 ? -5.035 -4.428 7.617 1.00 97.75 90 GLU A CA 1
ATOM 711 C C . GLU A 1 90 ? -6.563 -4.454 7.505 1.00 97.75 90 GLU A C 1
ATOM 713 O O . GLU A 1 90 ? -7.261 -4.023 8.424 1.00 97.75 90 GLU A O 1
ATOM 718 N N . ILE A 1 91 ? -7.101 -5.006 6.413 1.00 97.88 91 ILE A N 1
ATOM 719 C CA . ILE A 1 91 ? -8.550 -5.148 6.226 1.00 97.88 91 ILE A CA 1
ATOM 720 C C . ILE A 1 91 ? -9.139 -6.090 7.281 1.00 97.88 91 ILE A C 1
ATOM 722 O O . ILE A 1 91 ? -10.171 -5.764 7.865 1.00 97.88 91 ILE A O 1
ATOM 726 N N . CYS A 1 92 ? -8.495 -7.224 7.565 1.00 97.06 92 CYS A N 1
ATOM 727 C CA . CYS A 1 92 ? -8.930 -8.135 8.625 1.00 97.06 92 CYS A CA 1
ATOM 728 C C . CYS A 1 92 ? -8.951 -7.437 9.992 1.00 97.06 92 CYS A C 1
ATOM 730 O O . CYS A 1 92 ? -9.970 -7.480 10.676 1.00 97.06 92 CYS A O 1
ATOM 732 N N . ALA A 1 93 ? -7.888 -6.709 10.345 1.00 96.94 93 ALA A N 1
ATOM 733 C CA . ALA A 1 93 ? -7.835 -5.948 11.593 1.00 96.94 93 ALA A CA 1
ATOM 734 C C . ALA A 1 93 ? -8.931 -4.869 11.673 1.00 96.94 93 ALA A C 1
ATOM 736 O O . ALA A 1 93 ? -9.534 -4.670 12.728 1.00 96.94 93 ALA A O 1
ATOM 737 N N . LEU A 1 94 ? -9.229 -4.187 10.560 1.00 96.00 94 LEU A N 1
ATOM 738 C CA . LEU A 1 94 ? -10.330 -3.225 10.489 1.00 96.00 94 LEU A CA 1
ATOM 739 C C . LEU A 1 94 ? -11.688 -3.905 10.694 1.00 96.00 94 LEU A C 1
ATOM 741 O O . LEU A 1 94 ? -12.540 -3.362 11.394 1.00 96.00 94 LEU A O 1
ATOM 745 N N . VAL A 1 95 ? -11.907 -5.078 10.100 1.00 96.06 95 VAL A N 1
ATOM 746 C CA . VAL A 1 95 ? -13.145 -5.849 10.279 1.00 96.06 95 VAL A CA 1
ATOM 747 C C . VAL A 1 95 ? -13.319 -6.261 11.740 1.00 96.06 95 VAL A C 1
ATOM 749 O O . VAL A 1 95 ? -14.403 -6.065 12.292 1.00 96.06 95 VAL A O 1
ATOM 752 N N . ASP A 1 96 ? -12.259 -6.748 12.383 1.00 94.25 96 ASP A N 1
ATOM 753 C CA . ASP A 1 96 ? -12.279 -7.107 13.803 1.00 94.25 96 ASP A CA 1
ATOM 754 C C . ASP A 1 96 ? -12.578 -5.883 14.680 1.00 94.25 96 ASP A C 1
ATOM 756 O O . ASP A 1 96 ? -13.435 -5.931 15.567 1.00 94.25 96 ASP A O 1
ATOM 760 N N . LEU A 1 97 ? -11.955 -4.739 14.381 1.00 92.50 97 LEU A N 1
ATOM 761 C CA . LEU A 1 97 ? -12.242 -3.475 15.056 1.00 92.50 97 LEU A CA 1
ATOM 762 C C . LEU A 1 97 ? -13.711 -3.068 14.887 1.00 92.50 97 LEU A C 1
ATOM 764 O O . LEU A 1 97 ? -14.367 -2.705 15.862 1.00 92.50 97 LEU A O 1
ATOM 768 N N . LEU A 1 98 ? -14.251 -3.142 13.668 1.00 90.38 98 LEU A N 1
ATOM 769 C CA . LEU A 1 98 ? -15.649 -2.815 13.389 1.00 90.38 98 LEU A CA 1
ATOM 770 C C . LEU A 1 98 ? -16.615 -3.757 14.113 1.00 90.38 98 LEU A C 1
ATOM 772 O O . LEU A 1 98 ? -17.667 -3.300 14.561 1.00 90.38 98 LEU A O 1
ATOM 776 N N . ALA A 1 99 ? -16.271 -5.038 14.271 1.00 89.19 99 ALA A N 1
ATOM 777 C CA . ALA A 1 99 ? -17.059 -5.976 15.064 1.00 89.19 99 ALA A CA 1
ATOM 778 C C . ALA A 1 99 ? -17.128 -5.536 16.537 1.00 89.19 99 ALA A C 1
ATOM 780 O O . ALA A 1 99 ? -18.218 -5.467 17.109 1.00 89.19 99 ALA A O 1
ATOM 781 N N . VAL A 1 100 ? -15.997 -5.122 17.117 1.00 89.06 100 VAL A N 1
ATOM 782 C CA . VAL A 1 100 ? -15.933 -4.600 18.492 1.00 89.06 100 VAL A CA 1
ATOM 783 C C . VAL A 1 100 ? -16.693 -3.275 18.640 1.00 89.06 100 VAL A C 1
ATOM 785 O O . VAL A 1 100 ? -17.452 -3.098 19.596 1.00 89.06 100 VAL A O 1
ATOM 788 N N . VAL A 1 101 ? -16.539 -2.348 17.687 1.00 87.62 101 VAL A N 1
ATOM 789 C CA . VAL A 1 101 ? -17.268 -1.064 17.670 1.00 87.62 101 VAL A CA 1
ATOM 790 C C . VAL A 1 101 ? -18.773 -1.294 17.567 1.00 87.62 101 VAL A C 1
ATOM 792 O O . VAL A 1 101 ? -19.538 -0.642 18.274 1.00 87.62 101 VAL A O 1
ATOM 795 N N . LYS A 1 102 ? -19.211 -2.231 16.717 1.00 84.25 102 LYS A N 1
ATOM 796 C CA . LYS A 1 102 ? -20.628 -2.572 16.539 1.00 84.25 102 LYS A CA 1
ATOM 797 C C . LYS A 1 102 ? -21.266 -3.037 17.844 1.00 84.25 102 LYS A C 1
ATOM 799 O O . LYS A 1 102 ? -22.424 -2.718 18.098 1.00 84.25 102 LYS A O 1
ATOM 804 N N . GLU A 1 103 ? -20.538 -3.783 18.669 1.00 83.25 103 GLU A N 1
ATOM 805 C CA . GLU A 1 103 ? -21.045 -4.215 19.969 1.00 83.25 103 GLU A CA 1
ATOM 806 C C . GLU A 1 103 ? -21.153 -3.063 20.980 1.00 83.25 103 GLU A C 1
ATOM 808 O O . GLU A 1 103 ? -21.898 -3.191 21.948 1.00 83.25 103 GLU A O 1
ATOM 813 N N . THR A 1 104 ? -20.478 -1.924 20.764 1.00 69.56 104 THR A N 1
ATOM 814 C CA . THR A 1 104 ? -20.488 -0.677 21.575 1.00 69.56 104 THR A CA 1
ATOM 815 C C . THR A 1 104 ? -20.083 -0.816 23.048 1.00 69.56 104 THR A C 1
ATOM 817 O O . THR A 1 104 ? -20.000 0.177 23.766 1.00 69.56 104 THR A O 1
ATOM 820 N N . LYS A 1 105 ? -19.796 -2.037 23.513 1.00 70.44 105 LYS A N 1
ATOM 821 C CA . LYS A 1 105 ? -19.450 -2.345 24.910 1.00 70.44 105 LYS A CA 1
ATOM 822 C C . LYS A 1 105 ? -18.002 -2.022 25.259 1.00 70.44 105 LYS A C 1
ATOM 824 O O . LYS A 1 105 ? -17.713 -1.712 26.409 1.00 70.44 105 LYS A O 1
ATOM 829 N N . TYR A 1 106 ? -17.107 -2.124 24.281 1.00 71.81 106 TYR A N 1
ATOM 830 C CA . TYR A 1 106 ? -15.660 -2.094 24.513 1.00 71.81 106 TYR A CA 1
ATOM 831 C C . TYR A 1 106 ? -14.959 -0.913 23.841 1.00 71.81 106 TYR A C 1
ATOM 833 O O . TYR A 1 106 ? -13.825 -0.602 24.195 1.00 71.81 106 TYR A O 1
ATOM 841 N N . LEU A 1 107 ? -15.619 -0.241 22.892 1.00 75.81 107 LEU A N 1
ATOM 842 C CA . LEU A 1 107 ? -15.045 0.889 22.170 1.00 75.81 107 LEU A CA 1
ATOM 843 C C . LEU A 1 107 ? -16.130 1.899 21.781 1.00 75.81 107 LEU A C 1
ATOM 845 O O . LEU A 1 107 ? -17.114 1.546 21.133 1.00 75.81 107 LEU A O 1
ATOM 849 N N . SER A 1 108 ? -15.933 3.161 22.163 1.00 76.31 108 SER A N 1
ATOM 850 C CA . SER A 1 108 ? -16.777 4.292 21.777 1.00 76.31 108 SER A CA 1
ATOM 851 C C . SER A 1 108 ? -15.997 5.245 20.870 1.00 76.31 108 SER A C 1
ATOM 853 O O . SER A 1 108 ? -14.896 5.687 21.196 1.00 76.31 108 SER A O 1
ATOM 855 N N . ILE A 1 109 ? -16.569 5.568 19.708 1.00 77.00 109 ILE A N 1
ATOM 856 C CA . ILE A 1 109 ? -15.998 6.550 18.781 1.00 77.00 109 ILE A CA 1
ATOM 857 C C . ILE A 1 109 ? -16.630 7.904 19.091 1.00 77.00 109 ILE A C 1
ATOM 859 O O . ILE A 1 109 ? -17.836 8.093 18.924 1.00 77.00 109 ILE A O 1
ATOM 863 N N . PHE A 1 110 ? -15.818 8.855 19.543 1.00 77.75 110 PHE A N 1
ATOM 864 C CA . PHE A 1 110 ? -16.269 10.222 19.776 1.00 77.75 110 PHE A CA 1
ATOM 865 C C . PHE A 1 110 ? -16.207 11.023 18.479 1.00 77.75 110 PHE A C 1
ATOM 867 O O . PHE A 1 110 ? -15.198 11.029 17.775 1.00 77.75 110 PHE A O 1
ATOM 874 N N . ARG A 1 111 ? -17.294 11.727 18.161 1.00 69.38 111 ARG A N 1
ATOM 875 C CA . ARG A 1 111 ? -17.328 12.637 17.018 1.00 69.38 111 ARG A CA 1
ATOM 876 C C . ARG A 1 111 ? -16.519 13.889 17.355 1.00 69.38 111 ARG A C 1
ATOM 878 O O . ARG A 1 111 ? -16.923 14.657 18.221 1.00 69.38 111 ARG A O 1
ATOM 885 N N . VAL A 1 112 ? -15.409 14.098 16.654 1.00 76.38 112 VAL A N 1
ATOM 886 C CA . VAL A 1 112 ? -14.655 15.358 16.700 1.00 76.38 112 VAL A CA 1
ATOM 887 C C . VAL A 1 112 ? -15.297 16.340 15.715 1.00 76.38 112 VAL A C 1
ATOM 889 O O . VAL A 1 112 ? -15.636 15.964 14.591 1.00 76.38 112 VAL A O 1
ATOM 892 N N . ASP A 1 113 ? -15.530 17.581 16.147 1.00 76.00 113 ASP A N 1
ATOM 893 C CA . ASP A 1 113 ? -16.046 18.640 15.276 1.00 76.00 113 ASP A CA 1
ATOM 894 C C . ASP A 1 113 ? -14.965 19.009 14.239 1.00 76.00 113 ASP A C 1
ATOM 896 O O . ASP A 1 113 ? -13.845 19.348 14.627 1.00 76.00 113 ASP A O 1
ATOM 900 N N . PRO A 1 114 ? -15.247 18.964 12.922 1.00 67.00 114 PRO A N 1
ATOM 901 C CA . PRO A 1 114 ? -14.257 19.290 11.894 1.00 67.00 114 PRO A CA 1
ATOM 902 C C . PRO A 1 114 ? -13.784 20.756 11.914 1.00 67.00 114 PRO A C 1
ATOM 904 O O . PRO A 1 114 ? -12.899 21.109 11.139 1.00 67.00 114 PRO A O 1
ATOM 907 N N . LYS A 1 115 ? -14.383 21.632 12.736 1.00 66.88 115 LYS A N 1
ATOM 908 C CA . LYS A 1 115 ? -14.063 23.070 12.791 1.00 66.88 115 LYS A CA 1
ATOM 909 C C . LYS A 1 115 ? -13.234 23.509 13.995 1.00 66.88 115 LYS A C 1
ATOM 911 O O . LYS A 1 115 ? -12.899 24.690 14.078 1.00 66.88 115 LYS A O 1
ATOM 916 N N . THR A 1 116 ? -12.911 22.624 14.932 1.00 61.38 116 THR A N 1
ATOM 917 C CA . THR A 1 116 ? -12.089 23.012 16.084 1.00 61.38 116 THR A CA 1
ATOM 918 C C . THR A 1 116 ? -10.605 23.013 15.711 1.00 61.38 116 THR A C 1
ATOM 920 O O . THR A 1 116 ? -10.095 21.955 15.344 1.00 61.38 116 THR A O 1
ATOM 923 N N . PRO A 1 117 ? -9.890 24.155 15.808 1.00 57.41 117 PRO A N 1
ATOM 924 C CA . PRO A 1 117 ? -8.433 24.143 15.753 1.00 57.41 117 PRO A CA 1
ATOM 925 C C . PRO A 1 117 ? -7.916 23.273 16.899 1.00 57.41 117 PRO A C 1
ATOM 927 O O . PRO A 1 117 ? -8.475 23.302 17.999 1.00 57.41 117 PRO A O 1
ATOM 930 N N . GLU A 1 118 ? -6.896 22.470 16.610 1.00 56.28 118 GLU A N 1
ATOM 931 C CA . GLU A 1 118 ? -6.401 21.417 17.492 1.00 56.28 118 GLU A CA 1
ATOM 932 C C . GLU A 1 118 ? -6.083 21.958 18.887 1.00 56.28 118 GLU A C 1
ATOM 934 O O . GLU A 1 118 ? -5.066 22.612 19.116 1.00 56.28 118 GLU A O 1
ATOM 939 N N . THR A 1 119 ? -6.974 21.690 19.840 1.00 59.25 119 THR A N 1
ATOM 940 C CA . THR A 1 119 ? -6.627 21.801 21.251 1.00 59.25 119 THR A CA 1
ATOM 941 C C . THR A 1 119 ? -6.056 20.454 21.676 1.00 59.25 119 THR A C 1
ATOM 943 O O . THR A 1 119 ? -6.629 19.412 21.342 1.00 59.25 119 THR A O 1
ATOM 946 N N . PRO A 1 120 ? -4.906 20.433 22.369 1.00 56.53 120 PRO A N 1
ATOM 947 C CA . PRO A 1 120 ? -4.262 19.187 22.742 1.00 56.53 120 PRO A CA 1
ATOM 948 C C . PRO A 1 120 ? -5.217 18.348 23.595 1.00 56.53 120 PRO A C 1
ATOM 950 O O . PRO A 1 120 ? -5.814 18.839 24.561 1.00 56.53 120 PRO A O 1
ATOM 953 N N . ILE A 1 121 ? -5.318 17.066 23.231 1.00 59.62 121 ILE A N 1
ATOM 954 C CA . ILE A 1 121 ? -6.171 16.014 23.819 1.00 59.62 121 ILE A CA 1
ATOM 955 C C . ILE A 1 121 ? -6.102 15.995 25.361 1.00 59.62 121 ILE A C 1
ATOM 957 O O . ILE A 1 121 ? -7.074 15.650 26.035 1.00 59.62 121 ILE A O 1
ATOM 961 N N . LEU A 1 122 ? -4.983 16.454 25.933 1.00 55.03 122 LEU A N 1
ATOM 962 C CA . LEU A 1 122 ? -4.745 16.587 27.371 1.00 55.03 122 LEU A CA 1
ATOM 963 C C . LEU A 1 122 ? -5.800 17.444 28.101 1.00 55.03 122 LEU A C 1
ATOM 965 O O . LEU A 1 122 ? -6.128 17.169 29.253 1.00 55.03 122 LEU A O 1
ATOM 969 N N . THR A 1 123 ? -6.366 18.455 27.438 1.00 54.88 123 THR A N 1
ATOM 970 C CA . THR A 1 123 ? -7.321 19.392 28.057 1.00 54.88 123 THR A CA 1
ATOM 971 C C . THR A 1 123 ? -8.700 18.761 28.284 1.00 54.88 123 THR A C 1
ATOM 973 O O . THR A 1 123 ? -9.409 19.148 29.210 1.00 54.88 123 THR A O 1
ATOM 976 N N . PHE A 1 124 ? -9.073 17.754 27.485 1.00 56.56 124 PHE A N 1
ATOM 977 C CA . PHE A 1 124 ? -10.367 17.072 27.602 1.00 56.56 124 PHE A CA 1
ATOM 978 C C . PHE A 1 124 ? -10.393 16.062 28.761 1.00 56.56 124 PHE A C 1
ATOM 980 O O . PHE A 1 124 ? -11.424 15.875 29.403 1.00 56.56 124 PHE A O 1
ATOM 987 N N . LEU A 1 125 ? -9.246 15.456 29.090 1.00 56.72 125 LEU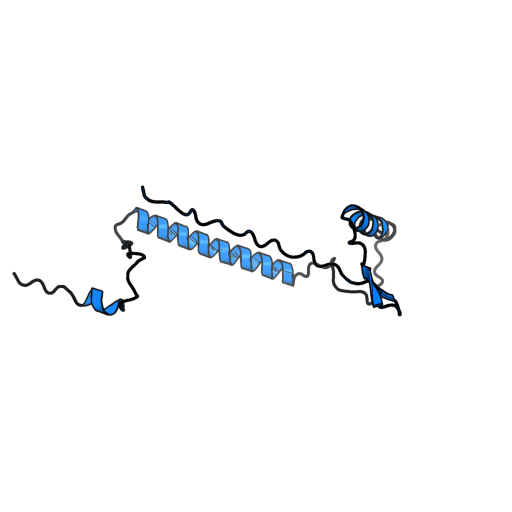 A N 1
ATOM 988 C CA . LEU A 1 125 ? -9.128 14.512 30.210 1.00 56.72 125 LEU A CA 1
ATOM 989 C C . LEU A 1 125 ? -9.114 15.200 31.589 1.00 56.72 125 LEU A C 1
ATOM 991 O O . LEU A 1 125 ? -9.336 14.540 32.601 1.00 56.72 125 LEU A O 1
ATOM 995 N N . ALA A 1 126 ? -8.899 16.518 31.652 1.00 53.50 126 ALA A N 1
ATOM 996 C CA . ALA A 1 126 ? -8.752 17.258 32.909 1.00 53.50 126 ALA A CA 1
ATOM 997 C C . ALA A 1 126 ? -10.080 17.723 33.555 1.00 53.50 126 ALA A C 1
ATOM 999 O O . ALA A 1 126 ? -10.060 18.347 34.616 1.00 53.50 126 ALA A O 1
ATOM 1000 N N . GLY A 1 127 ? -11.242 17.442 32.953 1.00 54.62 127 GLY A N 1
ATOM 1001 C CA . GLY A 1 127 ? -12.500 18.107 33.311 1.00 54.62 127 GLY A CA 1
ATOM 1002 C C . GLY A 1 127 ? -13.663 17.208 33.738 1.00 54.62 127 GLY A C 1
ATOM 1003 O O . GLY A 1 127 ? -14.666 17.189 33.036 1.00 54.62 127 GLY A O 1
ATOM 1004 N N . LYS A 1 128 ? -13.591 16.540 34.903 1.00 47.88 128 LYS A N 1
ATOM 1005 C CA . LYS A 1 128 ? -14.724 16.446 35.864 1.00 47.88 128 LYS A CA 1
ATOM 1006 C C . LYS A 1 128 ? -14.327 15.743 37.170 1.00 47.88 128 LYS A C 1
ATOM 1008 O O . LYS A 1 128 ? -14.431 14.529 37.296 1.00 47.88 128 LYS A O 1
ATOM 1013 N N . LYS A 1 129 ? -13.980 16.524 38.199 1.00 48.09 129 LYS A N 1
ATOM 1014 C CA . LYS A 1 129 ? -14.231 16.123 39.591 1.00 48.09 129 LYS A CA 1
ATOM 1015 C C . LYS A 1 129 ? -15.681 16.504 39.896 1.00 48.09 129 LYS A C 1
ATOM 1017 O O . LYS A 1 129 ? -15.974 17.687 40.050 1.00 48.09 129 LYS A O 1
ATOM 1022 N N . MET A 1 130 ? -16.594 15.532 39.923 1.00 40.81 130 MET A N 1
ATOM 1023 C CA . MET A 1 130 ? -17.934 15.765 40.472 1.00 40.81 130 MET A CA 1
ATOM 1024 C C . MET A 1 130 ? -17.798 15.945 41.985 1.00 40.81 130 MET A C 1
ATOM 1026 O O . MET A 1 130 ? -17.356 15.041 42.687 1.00 40.81 130 MET A O 1
ATOM 1030 N N . VAL A 1 131 ? -18.129 17.143 42.457 1.00 38.50 131 VAL A N 1
ATOM 1031 C CA . VAL A 1 131 ? -18.513 17.399 43.844 1.00 38.50 131 VAL A CA 1
ATOM 1032 C C . VAL A 1 131 ? -20.029 17.481 43.829 1.00 38.50 131 VAL A C 1
ATOM 1034 O O . VAL A 1 131 ? -20.543 18.445 43.274 1.00 38.50 131 VAL A O 1
ATOM 1037 N N . PHE A 1 132 ? -20.696 16.463 44.369 1.00 36.12 132 PHE A N 1
ATOM 1038 C CA . PHE A 1 132 ? -21.961 16.527 45.104 1.00 36.12 132 PHE A CA 1
ATOM 1039 C C . PHE A 1 132 ? -22.032 15.285 45.990 1.00 36.12 132 PHE A C 1
ATOM 1041 O O . PHE A 1 132 ? -21.736 14.188 45.463 1.00 36.12 132 PHE A O 1
#

Foldseek 3Di:
DDDPPDDDDDDDDDPDDWDFPDADPVRDTDTDDPQDPVNVVVVVVVPDDPVVVPDPDDDDDDDDDDDDDDPCDVVVVVVVVVVVVVVVVVVVVVVVVVVVVVVVPRDDDDDDDPPDDDDDPVVVVPDDDDDD

Radius of gyration: 31.33 Å; chains: 1; bounding box: 55×68×85 Å

Organism: Schistocephalus solidus (NCBI:txid70667)